Protein AF-A0A093TEF5-F1 (afdb_monomer)

Solvent-accessible surface area (backbone atoms only — not comparable to full-atom values): 4062 Å² total; per-residue (Å²): 129,81,75,53,68,80,66,40,53,52,52,39,52,49,29,59,73,77,52,46,72,66,51,35,53,72,48,65,44,46,90,53,92,76,51,70,68,59,48,53,52,51,47,55,53,40,52,60,55,70,71,44,55,69,68,57,50,50,51,51,53,53,50,48,68,74,77,101

Sequence (68 aa):
GAGSAHEIVPSFLQTLLEGSVEHLYTGPISQYKVDDLTRAALTALKECIDELSPEHVKALVNLLVMIS

Mean predicted aligned error: 5.62 Å

pLDDT: mean 84.08, std 10.85, range [39.53, 93.44]

InterPro domains:
  IPR016126 Secretoglobin [PF01099] (4-67)
  IPR016126 Secretoglobin [PS51311] (4-68)
  IPR035960 Secretoglobin superfamily [SSF48201] (5-67)
  IPR043215 Secretoglobin family 1C-like [PTHR10136] (6-67)

Structure (mmCIF, N/CA/C/O backbone):
data_AF-A0A093TEF5-F1
#
_entry.id   AF-A0A093TEF5-F1
#
loop_
_atom_site.group_PDB
_atom_site.id
_atom_site.type_symbol
_atom_site.label_atom_id
_atom_site.label_alt_id
_atom_site.label_comp_id
_atom_site.label_asym_id
_atom_site.label_entity_id
_atom_site.label_seq_id
_atom_site.pdbx_PDB_ins_code
_atom_site.Cartn_x
_atom_site.Cartn_y
_atom_site.Cartn_z
_atom_site.occupancy
_atom_site.B_iso_or_equiv
_atom_site.auth_seq_id
_atom_site.auth_comp_id
_atom_site.auth_asym_id
_atom_site.auth_atom_id
_atom_site.pdbx_PDB_model_num
ATOM 1 N N . GLY A 1 1 ? 13.454 -15.603 -15.323 1.00 39.53 1 GLY A N 1
ATOM 2 C CA . GLY A 1 1 ? 12.898 -14.597 -16.241 1.00 39.53 1 GLY A CA 1
ATOM 3 C C . GLY A 1 1 ? 12.325 -13.506 -15.382 1.00 39.53 1 GLY A C 1
ATOM 4 O O . GLY A 1 1 ? 11.600 -13.840 -14.457 1.00 39.53 1 GLY A O 1
ATOM 5 N N . ALA A 1 2 ? 12.731 -12.257 -15.598 1.00 45.50 2 ALA A N 1
ATOM 6 C CA . ALA A 1 2 ? 12.120 -11.134 -14.904 1.00 45.50 2 ALA A CA 1
ATOM 7 C C . ALA A 1 2 ? 10.644 -11.104 -15.318 1.00 45.50 2 ALA A C 1
ATOM 9 O O . ALA A 1 2 ? 10.363 -10.892 -16.498 1.00 45.50 2 ALA A O 1
ATOM 10 N N . GLY A 1 3 ? 9.736 -11.409 -14.383 1.00 51.56 3 GLY A N 1
ATOM 11 C CA . GLY A 1 3 ? 8.313 -11.128 -14.567 1.00 51.56 3 GLY A CA 1
ATOM 12 C C . GLY A 1 3 ? 8.213 -9.684 -15.033 1.00 51.56 3 GLY A C 1
ATOM 13 O O . GLY A 1 3 ? 8.890 -8.810 -14.479 1.00 51.56 3 GLY A O 1
ATOM 14 N N . SER A 1 4 ? 7.528 -9.460 -16.148 1.00 59.16 4 SER A N 1
ATOM 15 C CA . SER A 1 4 ? 7.576 -8.155 -16.805 1.00 59.16 4 SER A CA 1
ATOM 16 C C . SER A 1 4 ? 7.087 -7.117 -15.797 1.00 59.16 4 SER A C 1
ATOM 18 O O . SER A 1 4 ? 6.168 -7.412 -15.042 1.00 59.16 4 SER A O 1
ATOM 20 N N . ALA A 1 5 ? 7.676 -5.917 -15.739 1.00 60.44 5 ALA A N 1
ATOM 21 C CA . ALA A 1 5 ? 7.289 -4.884 -14.761 1.00 60.44 5 ALA A CA 1
ATOM 22 C C . ALA A 1 5 ? 5.761 -4.652 -14.684 1.00 60.44 5 ALA A C 1
ATOM 24 O O . ALA A 1 5 ? 5.237 -4.254 -13.647 1.00 60.44 5 ALA A O 1
ATOM 25 N N . HIS A 1 6 ? 5.055 -4.984 -15.768 1.00 64.50 6 HIS A N 1
ATOM 26 C CA . HIS A 1 6 ? 3.605 -5.025 -15.873 1.00 64.50 6 HIS A CA 1
ATOM 27 C C . HIS A 1 6 ? 2.887 -5.941 -14.862 1.00 64.50 6 HIS A C 1
ATOM 29 O O . HIS A 1 6 ? 1.781 -5.607 -14.469 1.00 64.50 6 HIS A O 1
ATOM 35 N N . GLU A 1 7 ? 3.491 -7.036 -14.400 1.00 69.69 7 GLU A N 1
ATOM 36 C CA . GLU A 1 7 ? 2.900 -7.963 -13.415 1.00 69.69 7 GLU A CA 1
ATOM 37 C C . GLU A 1 7 ? 3.238 -7.566 -11.964 1.00 69.69 7 GLU A C 1
ATOM 39 O O . GLU A 1 7 ? 2.511 -7.875 -11.015 1.00 69.69 7 GLU A O 1
ATOM 44 N N . ILE A 1 8 ? 4.339 -6.829 -11.782 1.00 78.62 8 ILE A N 1
ATOM 45 C CA . ILE A 1 8 ? 4.838 -6.410 -10.466 1.00 78.62 8 ILE A CA 1
ATOM 46 C C . ILE A 1 8 ? 4.087 -5.174 -9.968 1.00 78.62 8 ILE A C 1
ATOM 48 O O . ILE A 1 8 ? 3.753 -5.101 -8.787 1.00 78.62 8 ILE A O 1
ATOM 52 N N . VAL A 1 9 ? 3.793 -4.215 -10.853 1.00 82.31 9 VAL A N 1
ATOM 53 C CA . VAL A 1 9 ? 3.092 -2.969 -10.495 1.00 82.31 9 VAL A CA 1
ATOM 54 C C . VAL A 1 9 ? 1.687 -3.223 -9.917 1.00 82.31 9 VAL A C 1
ATOM 56 O O . VAL A 1 9 ? 1.405 -2.664 -8.856 1.00 82.31 9 VAL A O 1
ATOM 59 N N . PRO A 1 10 ? 0.830 -4.087 -10.504 1.00 86.38 10 PRO A N 1
ATOM 60 C CA . PRO A 1 10 ? -0.468 -4.434 -9.925 1.00 86.38 10 PRO A CA 1
ATOM 61 C C . PRO A 1 10 ? -0.338 -5.058 -8.538 1.00 86.38 10 PRO A C 1
ATOM 63 O O . PRO A 1 10 ? -0.961 -4.600 -7.585 1.00 86.38 10 PRO A O 1
ATOM 66 N N . SER A 1 11 ? 0.549 -6.046 -8.399 1.00 84.56 11 SER A N 1
ATOM 67 C CA . SER A 1 11 ? 0.788 -6.745 -7.132 1.00 84.56 11 SER A CA 1
ATOM 68 C C . SER A 1 11 ? 1.317 -5.801 -6.043 1.00 84.56 11 SER A C 1
ATOM 70 O O . SER A 1 11 ? 0.936 -5.901 -4.874 1.00 84.56 11 SER A O 1
ATOM 72 N N . PHE A 1 12 ? 2.174 -4.848 -6.423 1.00 88.31 12 PHE A N 1
ATOM 73 C CA . PHE A 1 12 ? 2.676 -3.790 -5.549 1.00 88.31 12 PHE A CA 1
ATOM 74 C C . PHE A 1 12 ? 1.561 -2.853 -5.083 1.00 88.31 12 PHE A C 1
ATOM 76 O O . PHE A 1 12 ? 1.399 -2.662 -3.879 1.00 88.31 12 PHE A O 1
ATOM 83 N N . LEU A 1 13 ? 0.771 -2.303 -6.008 1.00 88.94 13 LEU A N 1
ATOM 84 C CA . LEU A 1 13 ? -0.322 -1.387 -5.676 1.00 88.94 13 LEU A CA 1
ATOM 85 C C . LEU A 1 13 ? -1.399 -2.078 -4.838 1.00 88.94 13 LEU A C 1
ATOM 87 O O . LEU A 1 13 ? -1.900 -1.484 -3.888 1.00 88.94 13 LEU A O 1
ATOM 91 N N . GLN A 1 14 ? -1.703 -3.344 -5.121 1.00 89.00 14 GLN A N 1
ATOM 92 C CA . GLN A 1 14 ? -2.652 -4.117 -4.328 1.00 89.00 14 GLN A CA 1
ATOM 93 C C . GLN A 1 14 ? -2.163 -4.292 -2.888 1.00 89.00 14 GLN A C 1
ATOM 95 O O . GLN A 1 14 ? -2.884 -3.999 -1.938 1.00 89.00 14 GLN A O 1
ATOM 100 N N . THR A 1 15 ? -0.903 -4.695 -2.719 1.00 89.38 15 THR A N 1
ATOM 101 C CA . THR A 1 15 ? -0.293 -4.846 -1.391 1.00 89.38 15 THR A CA 1
ATOM 102 C C . THR A 1 15 ? -0.189 -3.504 -0.656 1.00 89.38 15 THR A C 1
ATOM 104 O O . THR A 1 15 ? -0.255 -3.470 0.569 1.00 89.38 15 THR A O 1
ATOM 107 N N . LEU A 1 16 ? -0.059 -2.387 -1.378 1.00 89.94 16 LEU A N 1
ATOM 108 C CA . LEU A 1 16 ? -0.028 -1.044 -0.795 1.00 89.94 16 LEU A CA 1
ATOM 109 C C . LEU A 1 16 ? -1.417 -0.609 -0.299 1.00 89.94 16 LEU A C 1
ATOM 111 O O . LEU A 1 16 ? -1.514 0.016 0.755 1.00 89.94 16 LEU A O 1
ATOM 115 N N . LEU A 1 17 ? -2.477 -0.938 -1.041 1.00 89.81 17 LEU A N 1
ATOM 116 C CA . LEU A 1 17 ? -3.854 -0.560 -0.713 1.00 89.81 17 LEU A CA 1
ATOM 117 C C . LEU A 1 17 ? -4.474 -1.452 0.370 1.00 89.81 17 LEU A C 1
ATOM 119 O O . LEU A 1 17 ? -5.131 -0.942 1.272 1.00 89.81 17 LEU A O 1
ATOM 123 N N . GLU A 1 18 ? -4.270 -2.767 0.289 1.00 88.50 18 GLU A N 1
ATOM 124 C CA . GLU A 1 18 ? -4.925 -3.754 1.166 1.00 88.50 18 GLU A CA 1
ATOM 125 C C . GLU A 1 18 ? -3.982 -4.350 2.223 1.00 88.50 18 GLU A C 1
ATOM 127 O O . GLU A 1 18 ? -4.432 -4.920 3.216 1.00 88.50 18 GLU A O 1
ATOM 132 N N . GLY A 1 19 ? -2.670 -4.257 2.005 1.00 85.50 19 GLY A N 1
ATOM 133 C CA . GLY A 1 19 ? -1.653 -4.874 2.849 1.00 85.50 19 GLY A CA 1
ATOM 134 C C . GLY A 1 19 ? -0.956 -3.893 3.788 1.00 85.50 19 GLY A C 1
ATOM 135 O O . GLY A 1 19 ? -1.454 -2.820 4.115 1.00 85.50 19 GLY A O 1
ATOM 136 N N . SER A 1 20 ? 0.235 -4.283 4.236 1.00 83.88 20 SER A N 1
ATOM 137 C CA . SER A 1 20 ? 1.085 -3.496 5.134 1.00 83.88 20 SER A CA 1
ATOM 138 C C . SER A 1 20 ? 2.414 -3.198 4.456 1.00 83.88 20 SER A C 1
ATOM 140 O O . SER A 1 20 ? 2.837 -3.916 3.548 1.00 83.88 20 SER A O 1
ATOM 142 N N . VAL A 1 21 ? 3.121 -2.178 4.941 1.00 84.31 21 VAL A N 1
ATOM 143 C CA . VAL A 1 21 ? 4.444 -1.807 4.418 1.00 84.31 21 VAL A CA 1
ATOM 144 C C . VAL A 1 21 ? 5.421 -2.997 4.454 1.00 84.31 21 VAL A C 1
ATOM 146 O O . VAL A 1 21 ? 6.190 -3.206 3.522 1.00 84.31 21 VAL A O 1
ATOM 149 N N . GLU A 1 22 ? 5.339 -3.847 5.478 1.00 84.75 22 GLU A N 1
ATOM 150 C CA . GLU A 1 22 ? 6.144 -5.072 5.593 1.00 84.75 22 GLU A CA 1
ATOM 151 C C . GLU A 1 22 ? 5.826 -6.112 4.504 1.00 84.75 22 GLU A C 1
ATOM 153 O O . GLU A 1 22 ? 6.731 -6.774 3.986 1.00 84.75 22 GLU A O 1
ATOM 158 N N . HIS A 1 23 ? 4.557 -6.227 4.099 1.00 85.25 23 HIS A N 1
ATOM 159 C CA . HIS A 1 23 ? 4.149 -7.106 3.000 1.00 85.25 23 HIS A CA 1
ATOM 160 C C . HIS A 1 23 ? 4.675 -6.620 1.650 1.00 85.25 23 HIS A C 1
ATOM 162 O O . HIS A 1 23 ? 4.978 -7.444 0.790 1.00 85.25 23 HIS A O 1
ATOM 168 N N . LEU A 1 24 ? 4.867 -5.309 1.468 1.00 85.69 24 LEU A N 1
ATOM 169 C CA . LEU A 1 24 ? 5.522 -4.793 0.266 1.00 85.69 24 LEU A CA 1
ATOM 170 C C . LEU A 1 24 ? 6.947 -5.348 0.169 1.00 85.69 24 LEU A C 1
ATOM 172 O O . LEU A 1 24 ? 7.294 -5.959 -0.843 1.00 85.69 24 LEU A O 1
ATOM 176 N N . TYR A 1 25 ? 7.739 -5.218 1.238 1.00 82.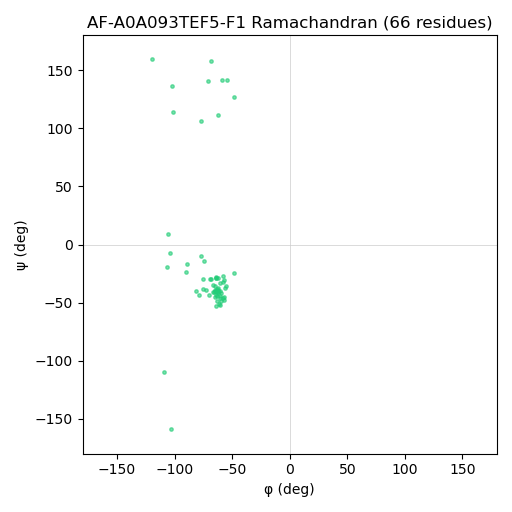75 25 TYR A N 1
ATOM 177 C CA . TYR A 1 25 ? 9.139 -5.664 1.261 1.00 82.75 25 TYR A CA 1
ATOM 178 C C . TYR A 1 25 ? 9.318 -7.177 1.219 1.00 82.75 25 TYR A C 1
ATOM 180 O O . TYR A 1 25 ? 10.329 -7.649 0.711 1.00 82.75 25 TYR A O 1
ATOM 188 N N . THR A 1 26 ? 8.373 -7.943 1.755 1.00 82.81 26 THR A N 1
ATOM 189 C CA . THR A 1 26 ? 8.432 -9.413 1.731 1.00 82.81 26 THR A CA 1
ATOM 190 C C . THR A 1 26 ? 7.787 -10.016 0.483 1.00 82.81 26 THR A C 1
ATOM 192 O O . THR A 1 26 ? 8.070 -11.165 0.156 1.00 82.81 26 THR A O 1
ATOM 195 N N . GLY A 1 27 ? 6.977 -9.245 -0.247 1.00 83.25 27 GLY A N 1
ATOM 196 C CA . GLY A 1 27 ? 6.268 -9.686 -1.444 1.00 83.25 27 GLY A CA 1
ATOM 197 C C . GLY A 1 27 ? 6.817 -9.063 -2.735 1.00 83.25 27 GLY A C 1
ATOM 198 O O . GLY A 1 27 ? 7.915 -9.426 -3.171 1.00 83.25 27 GLY A O 1
ATOM 199 N N . PRO A 1 28 ? 6.065 -8.154 -3.383 1.00 81.19 28 PRO A N 1
ATOM 200 C CA . PRO A 1 28 ? 6.278 -7.742 -4.774 1.00 81.19 28 PRO A CA 1
ATOM 201 C C . PRO A 1 28 ? 7.612 -7.031 -5.013 1.00 81.19 28 PRO A C 1
ATOM 203 O O . PRO A 1 28 ? 8.177 -7.136 -6.104 1.00 81.19 28 PRO A O 1
ATOM 206 N N . ILE A 1 29 ? 8.139 -6.342 -3.994 1.00 83.88 29 ILE A N 1
ATOM 207 C CA . ILE A 1 29 ? 9.417 -5.629 -4.090 1.00 83.88 29 ILE A CA 1
ATOM 208 C C . ILE A 1 29 ? 10.570 -6.331 -3.357 1.00 83.88 29 ILE A C 1
ATOM 210 O O . ILE A 1 29 ? 11.658 -5.772 -3.284 1.00 83.88 29 ILE A O 1
ATOM 214 N N . SER A 1 30 ? 10.380 -7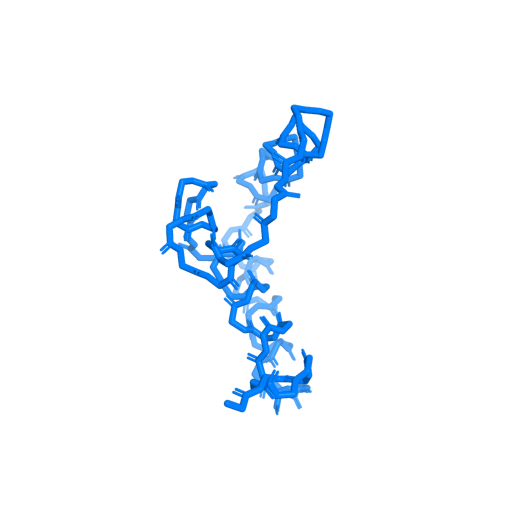.562 -2.870 1.00 84.81 30 SER A N 1
ATOM 215 C CA . SER A 1 30 ? 11.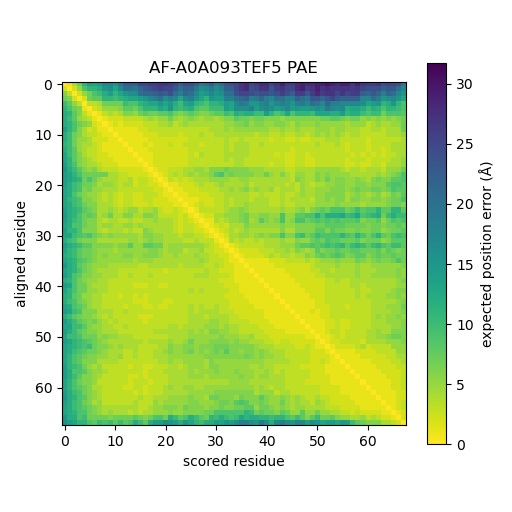404 -8.322 -2.122 1.00 84.81 30 SER A CA 1
ATOM 216 C C . SER A 1 30 ? 12.710 -8.540 -2.885 1.00 84.81 30 SER A C 1
ATOM 218 O O . SER A 1 30 ? 13.792 -8.551 -2.302 1.00 84.81 30 SER A O 1
ATOM 220 N N . GLN A 1 31 ? 12.619 -8.667 -4.208 1.00 81.62 31 GLN A N 1
ATOM 221 C CA . GLN A 1 31 ? 13.770 -8.805 -5.101 1.00 81.62 31 GLN A CA 1
ATOM 222 C C . GLN A 1 31 ? 14.513 -7.482 -5.364 1.00 81.62 31 GLN A C 1
ATOM 224 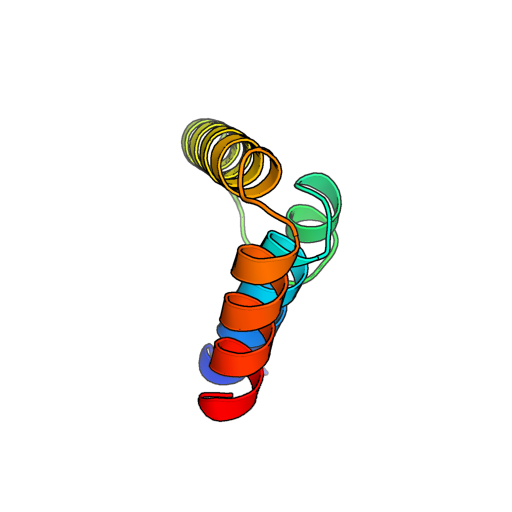O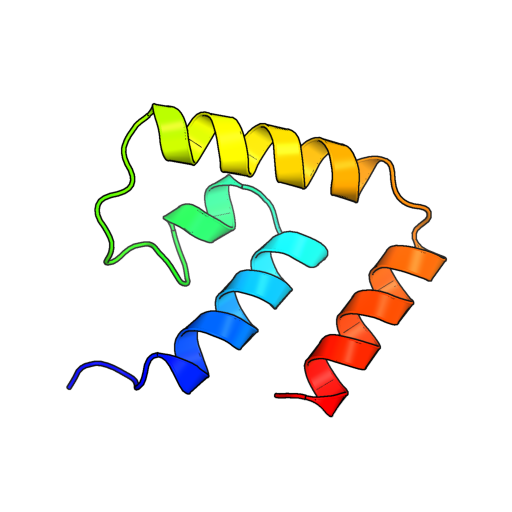 O . GLN A 1 31 ? 15.589 -7.496 -5.961 1.00 81.62 31 GLN A O 1
ATOM 229 N N . TYR A 1 32 ? 13.957 -6.340 -4.946 1.00 83.62 32 TYR A N 1
ATOM 230 C CA . TYR A 1 32 ? 14.540 -5.020 -5.164 1.00 83.62 32 TYR A CA 1
ATOM 231 C C . TYR A 1 32 ? 15.220 -4.513 -3.898 1.00 83.62 32 TYR A C 1
ATOM 233 O O . TYR A 1 32 ? 14.681 -4.566 -2.792 1.00 83.62 32 TYR A O 1
ATOM 241 N N . LYS A 1 33 ? 16.415 -3.949 -4.070 1.00 83.94 33 LYS A N 1
ATOM 242 C CA . LYS A 1 33 ? 17.096 -3.257 -2.984 1.00 83.94 33 LYS A CA 1
ATOM 243 C C . LYS A 1 33 ? 16.461 -1.879 -2.803 1.00 83.94 33 LYS A C 1
ATOM 245 O O . LYS A 1 33 ? 16.665 -0.993 -3.626 1.00 83.94 33 LYS A O 1
ATOM 250 N N . VAL A 1 34 ? 15.683 -1.730 -1.736 1.00 85.75 34 VAL A N 1
ATOM 251 C CA . VAL A 1 34 ? 15.030 -0.470 -1.367 1.00 85.75 34 VAL A CA 1
ATOM 252 C C . VAL A 1 34 ? 15.807 0.200 -0.238 1.00 85.75 34 VAL A C 1
ATOM 254 O O . VAL A 1 34 ? 15.877 -0.344 0.871 1.00 85.75 34 VAL A O 1
ATOM 257 N N . ASP A 1 35 ? 16.391 1.358 -0.544 1.00 90.50 35 ASP A N 1
ATOM 258 C CA . ASP A 1 35 ? 17.129 2.212 0.392 1.00 90.50 35 ASP A CA 1
ATOM 259 C C . ASP A 1 35 ? 16.214 2.859 1.442 1.00 90.50 35 ASP A C 1
ATOM 261 O O . ASP A 1 35 ? 15.010 3.024 1.229 1.00 90.50 35 ASP A O 1
ATOM 265 N N . ASP A 1 36 ? 16.795 3.260 2.575 1.00 90.44 36 ASP A N 1
ATOM 266 C CA . ASP A 1 36 ? 16.068 3.779 3.742 1.00 90.44 36 ASP A CA 1
ATOM 267 C C . ASP A 1 36 ? 15.169 4.978 3.422 1.00 90.44 36 ASP A C 1
ATOM 269 O O . ASP A 1 36 ? 14.047 5.061 3.922 1.00 90.44 36 ASP A O 1
ATOM 273 N N . LEU A 1 37 ? 15.609 5.873 2.532 1.00 92.75 37 LEU A N 1
ATOM 274 C CA . LEU A 1 37 ? 14.796 7.012 2.099 1.00 92.75 37 LEU A CA 1
ATOM 275 C C . LEU A 1 37 ? 13.528 6.557 1.365 1.00 92.75 37 LEU A C 1
ATOM 277 O O . LEU A 1 37 ? 12.438 7.065 1.621 1.00 92.75 37 LEU A O 1
ATOM 281 N N . THR A 1 38 ? 13.658 5.582 0.465 1.00 89.06 38 THR A N 1
ATOM 282 C CA . THR A 1 38 ? 12.511 5.020 -0.252 1.00 89.06 38 THR A CA 1
ATOM 283 C C . THR A 1 38 ? 11.592 4.278 0.708 1.00 89.06 38 THR A C 1
ATOM 285 O O . THR A 1 38 ? 10.374 4.360 0.561 1.00 89.06 38 THR A O 1
ATOM 288 N N . ARG A 1 39 ? 12.144 3.617 1.734 1.00 87.56 39 ARG A N 1
ATOM 289 C CA . ARG A 1 39 ? 11.317 2.979 2.760 1.00 87.56 39 ARG A CA 1
ATOM 290 C C . ARG A 1 39 ? 10.508 3.980 3.565 1.00 87.56 39 ARG A C 1
ATOM 292 O O . ARG A 1 39 ? 9.315 3.769 3.754 1.00 87.56 39 ARG A O 1
ATOM 299 N N . ALA A 1 40 ? 11.133 5.076 3.988 1.00 91.19 40 ALA A N 1
ATOM 300 C CA . ALA A 1 40 ? 10.450 6.152 4.696 1.00 91.19 40 ALA A CA 1
ATOM 301 C C . ALA A 1 40 ? 9.319 6.755 3.848 1.00 91.19 40 ALA A C 1
ATOM 303 O O . ALA A 1 40 ? 8.218 6.965 4.351 1.00 91.19 40 ALA A O 1
ATOM 304 N N . ALA A 1 41 ? 9.558 6.961 2.548 1.00 91.81 41 ALA A N 1
ATOM 305 C CA . ALA A 1 41 ? 8.534 7.442 1.623 1.00 91.81 41 ALA A CA 1
ATOM 306 C C . ALA A 1 41 ? 7.360 6.457 1.474 1.00 91.81 41 ALA A C 1
ATOM 308 O O . ALA A 1 41 ? 6.208 6.886 1.457 1.00 91.81 41 ALA A O 1
ATOM 309 N N . LEU A 1 42 ? 7.628 5.148 1.401 1.00 89.75 42 LEU A N 1
ATOM 310 C CA . LEU A 1 42 ? 6.584 4.116 1.345 1.00 89.75 42 LEU A CA 1
ATOM 311 C C . LEU A 1 42 ? 5.755 4.061 2.627 1.00 89.75 42 LEU A C 1
ATOM 313 O O . LEU A 1 42 ? 4.538 3.914 2.551 1.00 89.75 42 LEU A O 1
ATOM 317 N N . THR A 1 43 ? 6.394 4.202 3.788 1.00 89.38 43 THR A N 1
ATOM 318 C CA . THR A 1 43 ? 5.692 4.267 5.073 1.00 89.38 43 THR A CA 1
ATOM 319 C C . THR A 1 43 ? 4.762 5.472 5.127 1.00 89.38 43 THR A C 1
ATOM 321 O O . THR A 1 43 ? 3.572 5.288 5.353 1.00 89.38 43 THR A O 1
ATOM 324 N N . ALA A 1 44 ? 5.263 6.670 4.814 1.00 92.38 44 ALA A N 1
ATOM 325 C CA . ALA A 1 44 ? 4.445 7.883 4.805 1.00 92.38 44 ALA A CA 1
ATOM 326 C C . ALA A 1 44 ? 3.281 7.789 3.801 1.00 92.38 44 ALA A C 1
ATOM 328 O O . ALA A 1 44 ? 2.160 8.193 4.096 1.00 92.38 44 ALA A O 1
ATOM 329 N N . LEU A 1 45 ? 3.524 7.205 2.621 1.00 91.44 45 LEU A N 1
ATOM 330 C CA . LEU A 1 45 ? 2.469 6.956 1.641 1.00 91.44 45 LEU A CA 1
ATOM 331 C C . LEU A 1 45 ? 1.406 5.995 2.185 1.00 91.44 45 LEU A C 1
ATOM 333 O O . LEU A 1 45 ? 0.217 6.222 1.968 1.00 91.44 45 LEU A O 1
ATOM 337 N N . LYS A 1 46 ? 1.815 4.931 2.886 1.00 88.88 46 LYS A N 1
ATOM 338 C CA . LYS A 1 46 ? 0.874 3.989 3.494 1.00 88.88 46 LYS A CA 1
ATOM 339 C C . LYS A 1 46 ? 0.059 4.644 4.600 1.00 88.88 46 LYS A C 1
ATOM 341 O O . LYS A 1 46 ? -1.144 4.421 4.631 1.00 88.88 46 LYS A O 1
ATOM 346 N N . GLU A 1 47 ? 0.674 5.477 5.436 1.00 90.50 47 GLU A N 1
ATOM 347 C CA . GLU A 1 47 ? -0.037 6.248 6.462 1.00 90.50 47 GLU A CA 1
ATOM 348 C C . GLU A 1 47 ? -1.123 7.129 5.834 1.00 90.50 47 GLU A C 1
ATOM 350 O O . GLU A 1 47 ? -2.273 7.066 6.257 1.00 90.50 47 GLU A O 1
ATOM 355 N N . CYS A 1 48 ? -0.820 7.836 4.739 1.00 90.81 48 CYS A N 1
ATOM 356 C CA . CYS A 1 48 ? -1.838 8.596 4.007 1.00 90.81 48 CYS A CA 1
ATOM 357 C C . CYS A 1 48 ? -2.974 7.719 3.452 1.00 90.81 48 CYS A C 1
ATOM 359 O O . CYS A 1 48 ? -4.106 8.183 3.346 1.00 90.81 48 CYS A O 1
ATOM 361 N N . ILE A 1 49 ? -2.690 6.471 3.065 1.00 89.06 49 ILE A N 1
ATOM 362 C CA . ILE A 1 49 ? -3.710 5.522 2.590 1.00 89.06 49 ILE A CA 1
ATOM 363 C C . ILE A 1 49 ? -4.543 4.979 3.756 1.00 89.06 49 ILE A C 1
ATOM 365 O O . ILE A 1 49 ? -5.748 4.814 3.593 1.00 89.06 49 ILE A O 1
ATOM 369 N N . ASP A 1 50 ? -3.942 4.720 4.918 1.00 87.38 50 ASP A N 1
ATOM 370 C CA . ASP A 1 50 ? -4.659 4.321 6.139 1.00 87.38 50 ASP A CA 1
ATOM 371 C C . ASP A 1 50 ? -5.602 5.422 6.649 1.00 87.38 50 ASP A C 1
ATOM 373 O O . ASP A 1 50 ? -6.635 5.121 7.245 1.00 87.38 50 ASP A O 1
ATOM 377 N N . GLU A 1 51 ? -5.297 6.694 6.376 1.00 91.19 51 GLU A N 1
ATOM 378 C CA . GLU A 1 51 ? -6.199 7.819 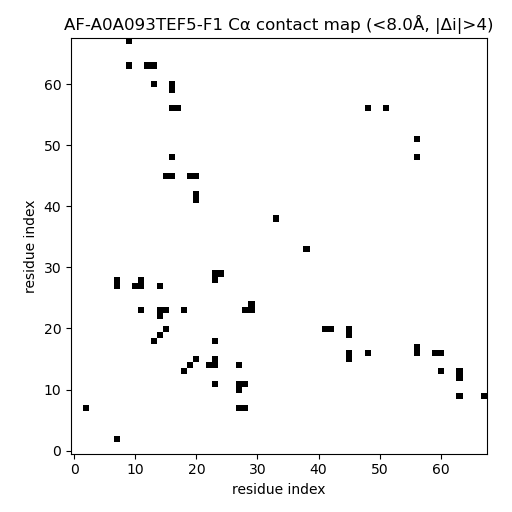6.657 1.00 91.19 51 GLU A CA 1
ATOM 379 C C . GLU A 1 51 ? -7.386 7.919 5.681 1.00 91.19 51 GLU A C 1
ATOM 381 O O . GLU A 1 51 ? -8.358 8.633 5.954 1.00 91.19 51 GLU A O 1
ATOM 386 N N . LEU A 1 52 ? -7.353 7.220 4.539 1.00 90.19 52 LEU A N 1
ATOM 387 C CA . LEU A 1 52 ? -8.470 7.226 3.597 1.00 90.19 52 LEU A CA 1
ATOM 388 C C . LEU A 1 52 ? -9.660 6.447 4.158 1.00 90.19 52 LEU A C 1
ATOM 390 O O . LEU A 1 52 ? -9.536 5.348 4.694 1.00 90.19 52 LEU A O 1
ATOM 394 N N . SER A 1 53 ? -10.861 6.973 3.914 1.00 92.12 53 SER A N 1
ATOM 395 C CA . SER A 1 53 ? -12.089 6.227 4.170 1.00 92.12 53 SER A CA 1
ATOM 396 C C . SER A 1 53 ? -12.068 4.875 3.439 1.00 92.12 53 SER A C 1
ATOM 398 O O . SER A 1 53 ? -11.670 4.817 2.269 1.00 92.12 53 SER A O 1
ATOM 400 N N . PRO A 1 54 ? -12.585 3.797 4.051 1.00 88.12 54 PRO A N 1
ATOM 401 C CA . PRO A 1 54 ? -12.575 2.460 3.454 1.00 88.12 54 PRO A CA 1
ATOM 402 C C . PRO A 1 54 ? -13.294 2.396 2.094 1.00 88.12 54 PRO A C 1
ATOM 404 O O . PRO A 1 54 ? -12.937 1.590 1.237 1.00 88.12 54 PRO A O 1
ATOM 407 N N . GLU A 1 55 ? -14.269 3.278 1.852 1.00 93.44 55 GLU A N 1
ATOM 408 C CA . GLU A 1 55 ? -14.940 3.425 0.553 1.00 93.44 55 GLU A CA 1
ATOM 409 C C . GLU A 1 55 ? -13.993 3.919 -0.552 1.00 93.44 55 GLU A C 1
ATOM 411 O O . GLU A 1 55 ? -14.043 3.420 -1.677 1.00 93.44 55 GLU A O 1
ATOM 416 N N . HIS A 1 56 ? -13.090 4.852 -0.229 1.00 90.75 56 HIS A N 1
ATOM 417 C CA . HIS A 1 56 ? -12.082 5.349 -1.164 1.00 90.75 56 HIS A CA 1
ATOM 418 C C . HIS A 1 56 ? -11.028 4.283 -1.460 1.00 90.75 56 HIS A C 1
ATOM 420 O O . HIS A 1 56 ? -10.703 4.065 -2.625 1.00 90.75 56 HIS A O 1
ATOM 426 N N . VAL A 1 57 ? -10.553 3.560 -0.439 1.00 89.62 57 VAL A N 1
ATOM 427 C CA . VAL A 1 57 ? -9.618 2.437 -0.628 1.00 89.62 57 VAL A CA 1
ATOM 428 C C . VAL A 1 57 ? -10.236 1.381 -1.545 1.00 89.62 57 VAL A C 1
ATOM 430 O O . VAL A 1 57 ? -9.618 0.963 -2.521 1.00 89.62 57 VAL A O 1
ATOM 433 N N . LYS A 1 58 ? -11.503 1.020 -1.316 1.00 90.50 58 LYS A N 1
ATOM 434 C CA . LYS A 1 58 ? -12.231 0.067 -2.164 1.00 90.50 58 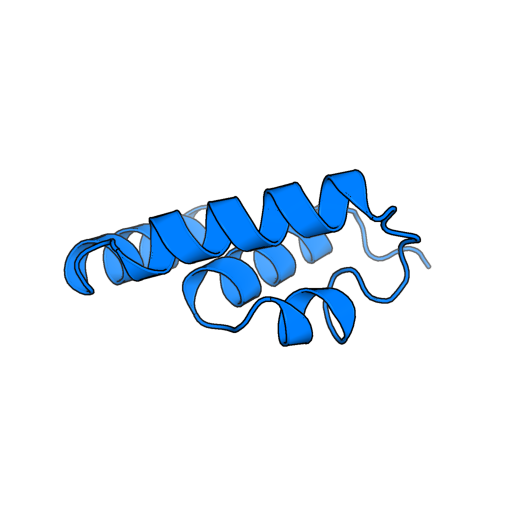LYS A CA 1
ATOM 435 C C . LYS A 1 58 ? -12.385 0.555 -3.607 1.00 90.50 58 LYS A C 1
ATOM 437 O O . LYS A 1 58 ? -12.2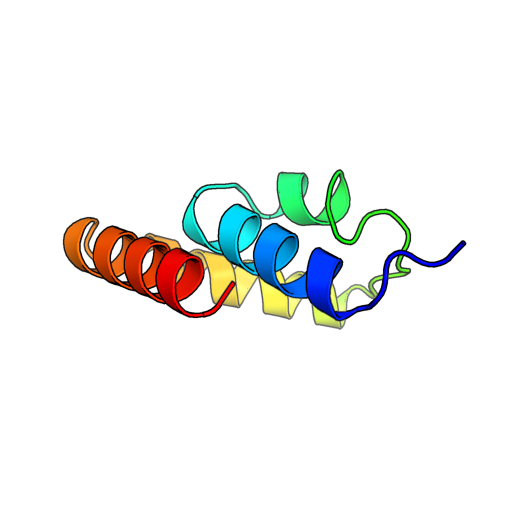59 -0.241 -4.536 1.00 90.50 58 LYS A O 1
ATOM 442 N N . ALA A 1 59 ? -12.638 1.847 -3.816 1.00 92.62 59 ALA A N 1
ATOM 443 C CA . ALA A 1 59 ? -12.688 2.431 -5.155 1.00 92.62 59 ALA A CA 1
ATOM 444 C C . ALA A 1 59 ? -11.327 2.355 -5.869 1.00 92.62 59 ALA A C 1
ATOM 446 O O . ALA A 1 59 ? -11.286 2.030 -7.055 1.00 92.62 59 ALA A O 1
ATOM 447 N N . LEU A 1 60 ? -10.221 2.586 -5.152 1.00 90.75 60 LEU A N 1
ATOM 448 C CA . LEU A 1 60 ? -8.861 2.457 -5.687 1.00 90.75 60 LEU A CA 1
ATOM 449 C C . LEU A 1 60 ? -8.510 1.005 -6.036 1.00 90.75 60 LEU A C 1
ATOM 451 O O . LEU A 1 60 ? -7.936 0.763 -7.094 1.00 90.75 60 LEU A O 1
ATOM 455 N N . VAL A 1 61 ? -8.902 0.034 -5.206 1.00 89.38 61 VAL A N 1
ATOM 456 C CA . VAL A 1 61 ? -8.725 -1.400 -5.506 1.00 89.38 61 VAL A CA 1
ATOM 457 C C . VAL A 1 61 ? -9.538 -1.803 -6.740 1.00 89.38 61 VAL A C 1
ATOM 459 O O . VAL A 1 61 ? -9.020 -2.469 -7.632 1.00 89.38 61 VAL A O 1
ATOM 462 N N . ASN A 1 62 ? -10.788 -1.348 -6.854 1.00 90.38 62 ASN A N 1
ATOM 463 C CA . ASN A 1 62 ? -11.603 -1.601 -8.047 1.00 90.38 62 ASN A CA 1
ATOM 464 C C . ASN A 1 62 ? -10.993 -0.980 -9.311 1.00 90.38 62 ASN A C 1
ATOM 466 O O . ASN A 1 62 ? -11.015 -1.604 -10.372 1.00 90.38 62 ASN A O 1
ATOM 470 N N . LEU A 1 63 ? -10.448 0.237 -9.205 1.00 89.56 63 LEU A N 1
ATOM 471 C CA . LEU A 1 63 ? -9.725 0.874 -10.302 1.00 89.56 63 LEU A CA 1
ATOM 472 C C . LEU A 1 63 ? -8.510 0.036 -10.701 1.00 89.56 63 LEU A C 1
ATOM 474 O O . LEU A 1 63 ? -8.305 -0.184 -11.890 1.00 89.56 63 LEU A O 1
ATOM 478 N N . LEU A 1 64 ? -7.748 -0.467 -9.724 1.00 87.12 64 LEU A N 1
ATOM 479 C CA . LEU A 1 64 ? -6.598 -1.330 -9.968 1.00 87.12 64 LEU A CA 1
ATOM 480 C C . LEU A 1 64 ? -7.002 -2.578 -10.759 1.00 87.12 64 LEU A C 1
ATOM 482 O O . LEU A 1 64 ? -6.381 -2.861 -11.774 1.00 87.12 64 LEU A O 1
ATOM 486 N N . VAL A 1 65 ? -8.077 -3.266 -10.368 1.00 85.50 65 VAL A N 1
ATOM 487 C CA . VAL A 1 65 ? -8.605 -4.445 -11.084 1.00 85.50 65 VAL A CA 1
ATOM 488 C C . VAL A 1 6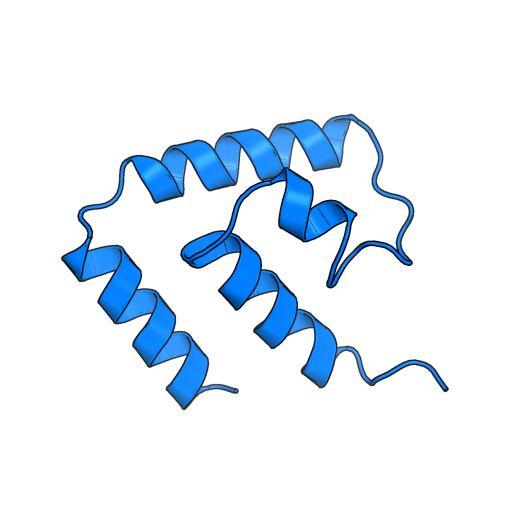5 ? -9.065 -4.114 -12.510 1.00 85.50 65 VAL A C 1
ATOM 490 O O . VAL A 1 65 ? -9.010 -4.971 -13.382 1.00 85.50 65 VAL A O 1
ATOM 493 N N . MET A 1 66 ? -9.508 -2.882 -12.772 1.00 84.75 66 MET A N 1
ATOM 494 C CA . MET A 1 66 ? -9.924 -2.449 -14.112 1.00 84.75 66 MET A CA 1
ATOM 495 C C . MET A 1 66 ? -8.740 -2.192 -15.057 1.00 84.75 66 MET A C 1
ATOM 497 O O . MET A 1 66 ? -8.899 -2.322 -16.269 1.00 84.75 66 MET A O 1
ATOM 501 N N . ILE A 1 67 ? -7.587 -1.782 -14.516 1.00 79.56 67 ILE A N 1
ATOM 502 C CA . ILE A 1 67 ? -6.388 -1.422 -15.296 1.00 79.56 67 ILE A CA 1
ATOM 503 C C . ILE A 1 67 ? -5.285 -2.490 -15.266 1.00 79.56 67 ILE A C 1
ATOM 505 O O . ILE A 1 67 ? -4.270 -2.316 -15.944 1.00 79.56 67 ILE A O 1
ATOM 509 N N . SER A 1 68 ? -5.459 -3.531 -14.447 1.00 69.81 68 SER A N 1
ATOM 510 C CA . SER A 1 68 ? -4.583 -4.709 -14.375 1.00 69.81 68 SER A CA 1
ATOM 511 C C . SER A 1 68 ? -4.950 -5.703 -15.465 1.00 69.81 68 SER A C 1
ATOM 513 O O . SER A 1 68 ? -4.007 -6.255 -16.069 1.00 69.81 68 SER A O 1
#

Foldseek 3Di:
DPPPVVVLVLVLVCCLLPHDLVCNCVPSCVVPDDDPVNSVVSNVSSVVNVPDDVVVSVVSNVVSVVVD

Organism: Phalacrocorax carbo (NCBI:txid9209)

Radius of gyration: 12.38 Å; Cα contacts (8 Å, |Δi|>4): 37; chains: 1; bounding box: 32×23×24 Å

Secondary structure (DSSP, 8-state):
----HHHHHHHHHHHHHHS-HHHHHHTTTTTS---HHHHHHHHHHHHHHHTS-HHHHHHHHHHHHHH-

Nearest PDB structures (foldseek):
  1utg-assembly1_A  TM=8.348E-01  e=3.306E-01  Oryctolagus cuniculus
  5vyf-assembly2_C  TM=7.524E-01  e=1.040E+00  Felis catus